Protein AF-A0A6A7LRH1-F1 (afdb_monomer_lite)

pLDDT: mean 94.78, std 6.77, range [51.91, 98.62]

Foldseek 3Di:
DFLLVLLVQLCVQPVDVQQEDADDAFAANVRHGDQLCDPRGRHYQSVSSSVNSVPDVVSLVLLQVLLCVVPVGGLNCCCHPVHDVSNSVSSVVSSVVSVVVPGD

Secondary structure (DSSP, 8-state):
--HHHHHHHHHHHHSSGGGB-SSS-EE-TT--EE-TT-TT--BB-HHHHHHHHT--HHHHHHHHHHHHHHHSS-HHHIIIII-HHHHHHHHHHHHHHHHHHT--

Radius of gyration: 12.84 Å; chains: 1; bounding box: 30×28×34 Å

Sequence (104 aa):
MSTAEEIARVRRRITKLSRWTQGASARTAGGAPVEPDAFVAVRWCVEGARRRERMTDDVYWHIERVSAELFGCSPLGVNDELGHAAVLRVLDEAERRAKEEGDV

Structure (mmCIF, N/CA/C/O backbone):
data_AF-A0A6A7LRH1-F1
#
_entry.id   AF-A0A6A7LRH1-F1
#
loop_
_atom_site.group_PDB
_atom_site.id
_atom_site.type_symbol
_atom_site.label_atom_id
_atom_site.label_alt_id
_atom_site.label_comp_id
_atom_site.label_asym_id
_atom_site.label_entity_id
_atom_site.label_seq_id
_atom_site.pdbx_PDB_ins_code
_atom_site.Cartn_x
_atom_site.Cartn_y
_atom_site.Cartn_z
_atom_site.occupancy
_atom_site.B_iso_or_equiv
_atom_site.auth_seq_id
_atom_site.auth_comp_id
_atom_site.auth_asym_id
_atom_site.auth_atom_id
_atom_site.pdbx_PDB_model_num
ATOM 1 N N . MET A 1 1 ? -6.096 15.599 7.501 1.00 80.81 1 MET A N 1
ATOM 2 C CA . MET A 1 1 ? -6.265 14.484 6.553 1.00 80.81 1 MET A CA 1
ATOM 3 C C . MET A 1 1 ? -6.573 13.291 7.409 1.00 80.81 1 MET A C 1
ATOM 5 O O . MET A 1 1 ? -5.897 13.137 8.417 1.00 80.81 1 MET A O 1
ATOM 9 N N . SER A 1 2 ? -7.616 12.548 7.081 1.00 94.12 2 SER A N 1
ATOM 10 C CA . SER A 1 2 ? -7.990 11.373 7.859 1.00 94.12 2 SER A CA 1
ATOM 11 C C . SER A 1 2 ? -7.081 10.181 7.572 1.00 94.12 2 SER A C 1
ATOM 13 O O . SER A 1 2 ? -6.485 10.087 6.492 1.00 94.12 2 SER A O 1
ATOM 15 N N . THR A 1 3 ? -7.055 9.217 8.494 1.00 96.00 3 THR A N 1
ATOM 16 C CA . THR A 1 3 ? -6.435 7.900 8.275 1.00 96.00 3 THR A CA 1
ATOM 17 C C . THR A 1 3 ? -6.970 7.264 6.991 1.00 96.00 3 THR A C 1
ATOM 19 O O . THR A 1 3 ? -6.205 6.807 6.139 1.00 96.00 3 THR A O 1
ATOM 22 N N . ALA A 1 4 ? -8.290 7.320 6.785 1.00 96.75 4 ALA A N 1
ATOM 23 C CA . ALA A 1 4 ? -8.928 6.798 5.581 1.00 96.75 4 ALA A CA 1
ATOM 24 C C . ALA A 1 4 ? -8.477 7.529 4.299 1.00 96.75 4 ALA A C 1
ATOM 26 O O . ALA A 1 4 ? -8.243 6.892 3.270 1.00 96.75 4 ALA A O 1
ATOM 27 N N . GLU A 1 5 ? -8.323 8.857 4.334 1.00 97.12 5 GLU A N 1
ATOM 28 C CA . GLU A 1 5 ? -7.852 9.641 3.187 1.00 97.12 5 GLU A CA 1
ATOM 29 C C . GLU A 1 5 ? -6.408 9.305 2.797 1.00 97.12 5 GLU A C 1
ATOM 31 O O . GLU A 1 5 ? -6.110 9.193 1.600 1.00 97.12 5 GLU A O 1
ATOM 36 N N . GLU A 1 6 ? -5.517 9.123 3.776 1.00 97.81 6 GLU A N 1
ATOM 37 C CA . GLU A 1 6 ? -4.124 8.731 3.538 1.00 97.81 6 GLU A CA 1
ATOM 38 C C . GLU A 1 6 ? -4.031 7.344 2.889 1.00 97.81 6 GLU A C 1
ATOM 40 O O . GLU A 1 6 ? -3.362 7.183 1.858 1.00 97.81 6 GLU A O 1
ATOM 45 N N . ILE A 1 7 ? -4.768 6.363 3.420 1.00 98.00 7 ILE A N 1
ATOM 46 C CA . ILE A 1 7 ? -4.847 5.009 2.849 1.00 98.00 7 ILE A CA 1
ATOM 47 C C . ILE A 1 7 ? -5.373 5.075 1.413 1.00 98.00 7 ILE A C 1
ATOM 49 O O . ILE A 1 7 ? -4.764 4.518 0.492 1.00 98.00 7 ILE A O 1
ATOM 53 N N . ALA A 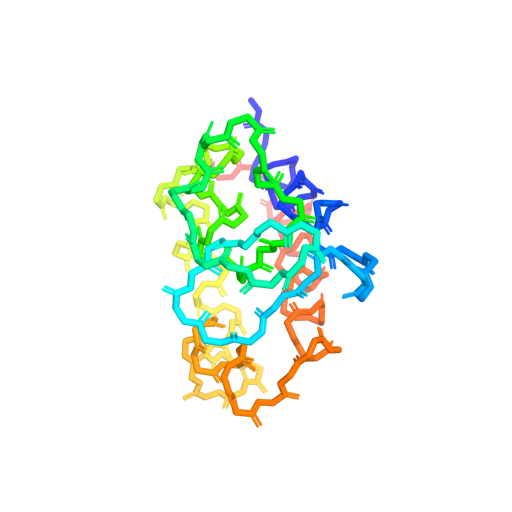1 8 ? -6.444 5.837 1.180 1.00 97.75 8 ALA A N 1
ATOM 54 C CA . ALA A 1 8 ? -7.040 5.974 -0.142 1.00 97.75 8 ALA A CA 1
ATOM 55 C C . ALA A 1 8 ? -6.066 6.593 -1.165 1.00 97.75 8 ALA A C 1
ATOM 57 O O . ALA A 1 8 ? -6.088 6.227 -2.346 1.00 97.75 8 ALA A O 1
ATOM 58 N N . ARG A 1 9 ? -5.180 7.515 -0.757 1.00 97.50 9 ARG A N 1
ATOM 59 C CA . ARG A 1 9 ? -4.132 8.075 -1.636 1.00 97.50 9 ARG A CA 1
ATOM 60 C C . ARG A 1 9 ? -3.112 7.017 -2.049 1.00 97.50 9 ARG A C 1
ATOM 62 O O . ARG A 1 9 ? -2.838 6.884 -3.246 1.00 97.50 9 ARG A O 1
ATOM 69 N N . VAL A 1 10 ? -2.608 6.234 -1.095 1.00 97.44 10 VAL A N 1
ATOM 70 C CA . VAL A 1 10 ? -1.668 5.133 -1.368 1.00 97.44 10 VAL A CA 1
ATOM 71 C C . VAL A 1 10 ? -2.309 4.102 -2.287 1.00 97.44 10 VAL A C 1
ATOM 73 O O . VAL A 1 10 ? -1.757 3.766 -3.339 1.00 97.44 10 VAL A O 1
ATOM 76 N N . ARG A 1 11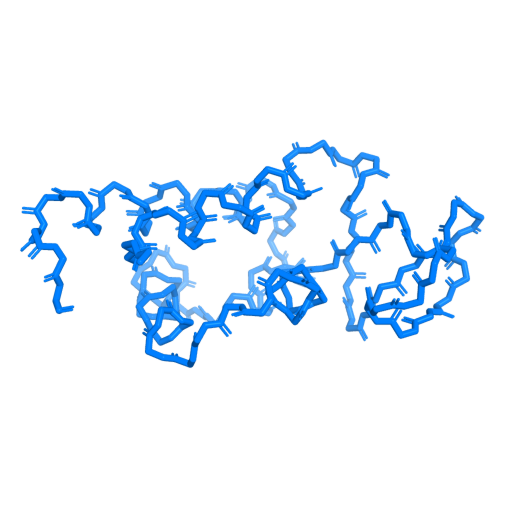 ? -3.535 3.687 -1.967 1.00 97.75 11 ARG A N 1
ATOM 77 C CA . ARG A 1 11 ? -4.326 2.762 -2.774 1.00 97.75 11 ARG A CA 1
ATOM 78 C C . ARG A 1 11 ? -4.515 3.266 -4.206 1.00 97.75 11 ARG A C 1
ATOM 80 O O . ARG A 1 11 ? -4.256 2.529 -5.156 1.00 97.75 11 ARG A O 1
ATOM 87 N N . ARG A 1 12 ? -4.923 4.526 -4.410 1.00 97.19 12 ARG A N 1
ATOM 88 C CA . ARG A 1 12 ? -5.101 5.119 -5.755 1.00 97.19 12 ARG A CA 1
ATOM 89 C C . ARG A 1 12 ? -3.822 5.098 -6.592 1.00 97.19 12 ARG A C 1
ATOM 91 O O . ARG A 1 12 ? -3.903 4.962 -7.817 1.00 97.19 12 ARG A O 1
ATOM 98 N N . ARG A 1 13 ? -2.651 5.217 -5.963 1.00 95.38 13 ARG A N 1
ATOM 99 C CA . ARG A 1 13 ? -1.361 5.169 -6.661 1.00 95.38 13 ARG A CA 1
ATOM 100 C C . ARG A 1 13 ? -1.090 3.793 -7.258 1.00 95.38 13 ARG A C 1
ATOM 102 O O . ARG A 1 13 ? -0.697 3.721 -8.422 1.00 95.38 13 ARG A O 1
ATOM 109 N N . ILE A 1 14 ? -1.367 2.730 -6.504 1.00 95.31 14 ILE A N 1
ATOM 110 C CA . ILE A 1 14 ? -1.043 1.353 -6.902 1.00 95.31 14 ILE A CA 1
ATOM 111 C C . ILE A 1 14 ? -2.243 0.539 -7.384 1.00 95.31 14 ILE A C 1
ATOM 113 O O . ILE A 1 14 ? -2.057 -0.590 -7.800 1.00 95.31 14 ILE A O 1
ATOM 117 N N . THR A 1 15 ? -3.468 1.074 -7.406 1.00 96.75 15 THR A N 1
ATOM 118 C CA . THR A 1 15 ? -4.668 0.310 -7.814 1.00 96.75 15 THR A CA 1
ATOM 119 C C . THR A 1 15 ? -4.602 -0.244 -9.235 1.00 96.75 15 THR A C 1
ATOM 121 O O . THR A 1 15 ? -5.229 -1.258 -9.521 1.00 96.75 15 THR A O 1
ATOM 124 N N . LYS A 1 16 ? -3.871 0.419 -10.139 1.00 94.69 16 LYS A N 1
ATOM 125 C CA . LYS A 1 16 ? -3.629 -0.090 -11.491 1.00 94.69 16 LYS A CA 1
ATOM 126 C C . LYS A 1 16 ? -2.412 -0.998 -11.442 1.00 94.69 16 LYS A C 1
ATOM 128 O O . LYS A 1 16 ? -1.346 -0.537 -11.044 1.00 94.69 16 LYS A O 1
ATOM 133 N N . LEU A 1 17 ? -2.538 -2.228 -11.938 1.00 93.12 17 LEU A N 1
ATOM 134 C CA . LEU A 1 17 ? -1.430 -3.189 -11.960 1.00 93.12 17 LEU A CA 1
ATOM 135 C C . LEU A 1 17 ? -0.179 -2.626 -12.663 1.00 93.12 17 LEU A C 1
ATOM 137 O O . LEU A 1 17 ? 0.941 -2.827 -12.206 1.00 93.12 17 LEU A O 1
ATOM 141 N N . SER A 1 18 ? -0.359 -1.822 -13.716 1.00 94.31 18 SER A N 1
ATOM 142 C CA . SER A 1 18 ? 0.736 -1.146 -14.430 1.00 94.31 18 SER A CA 1
ATOM 143 C C . SER A 1 18 ? 1.465 -0.062 -13.628 1.00 94.31 18 SER A C 1
ATOM 145 O O . SER A 1 18 ? 2.500 0.419 -14.079 1.00 94.31 18 SER A O 1
ATOM 147 N N . ARG A 1 19 ? 0.945 0.327 -12.458 1.00 95.00 19 ARG A N 1
ATOM 148 C CA . ARG A 1 19 ? 1.563 1.248 -11.489 1.00 95.00 19 ARG A CA 1
ATOM 149 C C . ARG A 1 19 ? 2.045 0.530 -10.230 1.00 95.00 19 ARG A C 1
ATOM 151 O O . ARG A 1 19 ? 2.518 1.179 -9.302 1.00 95.00 19 ARG A O 1
ATOM 158 N N . TRP A 1 20 ? 1.940 -0.792 -10.192 1.00 97.00 20 TRP A N 1
ATOM 159 C CA . TRP A 1 20 ? 2.408 -1.610 -9.087 1.00 97.00 20 TRP A CA 1
ATOM 160 C C . TRP A 1 20 ? 3.705 -2.344 -9.454 1.00 97.00 20 TRP A C 1
ATOM 162 O O . TRP A 1 20 ? 3.997 -2.626 -10.628 1.00 97.00 20 TRP A O 1
ATOM 172 N N . THR A 1 21 ? 4.517 -2.630 -8.441 1.00 96.31 21 THR A N 1
ATOM 173 C CA . THR A 1 21 ? 5.650 -3.548 -8.549 1.00 96.31 21 THR A CA 1
ATOM 174 C C . THR A 1 21 ? 5.816 -4.356 -7.272 1.00 96.31 21 THR A C 1
ATOM 176 O O . THR A 1 21 ? 5.657 -3.842 -6.169 1.00 96.31 21 THR A O 1
ATOM 179 N N . GLN A 1 22 ? 6.210 -5.609 -7.457 1.00 93.62 22 GLN A N 1
ATOM 180 C CA . GLN A 1 22 ? 6.730 -6.473 -6.407 1.00 93.62 22 GLN A CA 1
ATOM 181 C C . GLN A 1 22 ? 8.181 -6.092 -6.065 1.00 93.62 22 GLN A C 1
ATOM 183 O O . GLN A 1 22 ? 8.890 -5.516 -6.909 1.00 93.62 22 GLN A O 1
ATOM 188 N N . GLY A 1 23 ? 8.614 -6.424 -4.850 1.00 89.50 23 GLY A N 1
ATOM 189 C CA . GLY A 1 23 ? 9.934 -6.126 -4.313 1.00 89.50 23 GLY A CA 1
ATOM 190 C C . GLY A 1 23 ? 10.068 -4.712 -3.742 1.00 89.50 23 GLY A C 1
ATOM 191 O O . GLY A 1 23 ? 9.168 -3.872 -3.814 1.00 89.50 23 GLY A O 1
ATOM 192 N N . ALA A 1 24 ? 11.249 -4.428 -3.199 1.00 78.75 24 ALA A N 1
ATOM 193 C CA . ALA A 1 24 ? 11.518 -3.239 -2.396 1.00 78.75 24 ALA A CA 1
ATOM 194 C C . ALA A 1 24 ? 11.973 -2.005 -3.207 1.00 78.75 24 ALA A C 1
ATOM 196 O O . ALA A 1 24 ? 13.055 -1.471 -2.963 1.00 78.75 24 ALA A O 1
ATOM 197 N N . SER A 1 25 ? 11.209 -1.533 -4.204 1.00 85.31 25 SER A N 1
ATOM 198 C CA . SER A 1 25 ? 11.567 -0.286 -4.923 1.00 85.31 25 SER A CA 1
ATOM 199 C C . SER A 1 25 ? 10.405 0.360 -5.680 1.00 85.31 25 SER A C 1
ATOM 201 O O . SER A 1 25 ? 9.523 -0.331 -6.187 1.00 85.31 25 SER A O 1
ATOM 203 N N . ALA A 1 26 ? 10.455 1.685 -5.862 1.00 94.19 26 ALA A N 1
ATOM 204 C CA . ALA A 1 26 ? 9.743 2.328 -6.965 1.00 94.19 26 ALA A CA 1
ATOM 205 C C . ALA A 1 26 ? 10.501 2.095 -8.282 1.00 94.19 26 ALA A C 1
ATOM 207 O O . ALA A 1 26 ? 11.703 1.826 -8.281 1.00 94.19 26 ALA A O 1
ATOM 208 N N . ARG A 1 27 ? 9.802 2.157 -9.419 1.00 96.94 27 ARG A N 1
ATOM 209 C CA . ARG A 1 27 ? 10.386 1.907 -10.742 1.00 96.94 27 ARG A CA 1
ATOM 210 C C . ARG A 1 27 ? 9.906 2.901 -11.792 1.00 96.94 27 ARG A C 1
ATOM 212 O O . ARG A 1 27 ? 8.788 3.421 -11.721 1.00 96.94 27 ARG A O 1
ATOM 219 N N . THR A 1 28 ? 10.742 3.118 -12.802 1.00 95.88 28 THR A N 1
ATOM 220 C CA . THR A 1 28 ? 10.373 3.816 -14.040 1.00 95.88 28 THR A CA 1
ATOM 221 C C . THR A 1 28 ? 9.415 2.980 -14.895 1.00 95.88 28 THR A C 1
ATOM 223 O O . THR A 1 28 ? 9.148 1.810 -14.601 1.00 95.88 28 THR A O 1
ATOM 226 N N . ALA A 1 29 ? 8.919 3.557 -15.997 1.00 92.44 29 ALA A N 1
ATOM 227 C CA . ALA A 1 29 ? 8.070 2.842 -16.956 1.00 92.44 29 ALA A CA 1
ATOM 228 C C . ALA A 1 29 ? 8.787 1.622 -17.558 1.00 92.44 29 ALA A C 1
ATOM 230 O O . ALA A 1 29 ? 8.166 0.584 -17.766 1.00 92.44 29 ALA A O 1
ATOM 231 N N . GLY A 1 30 ? 10.104 1.736 -17.770 1.00 91.62 30 GLY A N 1
ATOM 232 C CA . GLY A 1 30 ? 10.965 0.657 -18.257 1.00 91.62 30 GLY A CA 1
ATOM 233 C C . GLY A 1 30 ? 11.375 -0.362 -17.189 1.00 91.62 30 GLY A C 1
ATOM 234 O O . GLY A 1 30 ? 12.094 -1.301 -17.500 1.00 91.62 30 GLY A O 1
ATOM 235 N N . GLY A 1 31 ? 10.946 -0.194 -15.932 1.00 92.69 31 GLY A N 1
ATOM 236 C CA . GLY A 1 31 ? 11.219 -1.140 -14.844 1.00 92.69 31 GLY A CA 1
ATOM 237 C C . GLY A 1 31 ? 12.516 -0.897 -14.064 1.00 92.69 31 GLY A C 1
ATOM 238 O O . GLY A 1 31 ? 12.780 -1.631 -13.106 1.00 92.69 31 GLY A O 1
ATOM 239 N N . ALA A 1 32 ? 13.291 0.137 -14.408 1.00 95.12 32 ALA A N 1
ATOM 240 C CA . ALA A 1 32 ? 14.501 0.499 -13.669 1.00 95.12 32 ALA A CA 1
ATOM 241 C C . ALA A 1 32 ? 14.146 1.015 -12.260 1.00 95.12 32 ALA A C 1
ATOM 243 O O . ALA A 1 32 ? 13.211 1.813 -12.149 1.00 95.12 32 ALA A O 1
ATOM 244 N N . PRO A 1 33 ? 14.847 0.576 -11.199 1.00 94.50 33 PRO A N 1
ATOM 245 C CA . PRO A 1 33 ? 14.596 1.034 -9.835 1.00 94.50 33 PRO A CA 1
ATOM 246 C C . PRO A 1 33 ? 14.973 2.511 -9.665 1.00 94.50 33 PRO A C 1
ATOM 248 O O . PRO A 1 33 ? 15.962 2.970 -10.233 1.00 94.50 33 PRO A O 1
ATOM 251 N N . VAL A 1 34 ? 14.179 3.248 -8.889 1.00 95.88 34 VAL A N 1
ATOM 252 C CA . VAL A 1 34 ? 14.373 4.672 -8.573 1.00 95.88 34 VAL A CA 1
ATOM 253 C C . VAL A 1 34 ? 13.849 4.984 -7.173 1.00 95.88 34 VAL A C 1
ATOM 255 O O . VAL A 1 34 ? 13.053 4.219 -6.620 1.00 95.88 34 VAL A O 1
ATOM 258 N N . GLU A 1 35 ? 14.249 6.129 -6.618 1.00 94.19 35 GLU A N 1
ATOM 259 C CA . GLU A 1 35 ? 13.646 6.632 -5.383 1.00 94.19 35 GLU A CA 1
ATOM 260 C C . GLU A 1 35 ? 12.141 6.905 -5.568 1.00 94.19 35 GLU A C 1
ATOM 262 O O . GLU A 1 35 ? 11.712 7.330 -6.649 1.00 94.19 35 GLU A O 1
ATOM 267 N N . PRO A 1 36 ? 11.309 6.685 -4.533 1.00 93.38 36 PRO A N 1
ATOM 268 C CA . PRO A 1 36 ? 9.863 6.868 -4.642 1.00 93.38 36 PRO A CA 1
ATOM 269 C C . PRO A 1 36 ? 9.403 8.272 -5.043 1.00 93.38 36 PRO A C 1
ATOM 271 O O . PRO A 1 36 ? 8.328 8.404 -5.635 1.00 93.38 36 PRO A O 1
ATOM 274 N N . ASP A 1 37 ? 10.181 9.303 -4.712 1.00 92.31 37 ASP A N 1
ATOM 275 C CA . ASP A 1 37 ? 9.912 10.712 -5.003 1.00 92.31 37 ASP A CA 1
ATOM 276 C C . ASP A 1 37 ? 10.503 11.198 -6.335 1.00 92.31 37 ASP A C 1
ATOM 278 O O . ASP A 1 37 ? 10.169 12.303 -6.776 1.00 92.31 37 ASP A O 1
ATOM 282 N N . ALA A 1 38 ? 11.294 10.365 -7.019 1.00 93.31 38 ALA A N 1
ATOM 283 C CA . ALA A 1 38 ? 11.847 10.682 -8.325 1.00 93.31 38 ALA A CA 1
ATOM 284 C C . ALA A 1 38 ? 10.726 10.968 -9.338 1.00 93.31 38 ALA A C 1
ATOM 286 O O . ALA A 1 38 ? 9.758 10.215 -9.459 1.00 93.31 38 ALA A O 1
ATOM 287 N N . PHE A 1 39 ? 10.881 12.032 -10.133 1.00 94.00 39 PHE A N 1
ATOM 288 C CA . PHE A 1 39 ? 9.890 12.439 -11.141 1.00 94.00 39 PHE A CA 1
ATOM 289 C C . PHE A 1 39 ? 9.570 11.328 -12.158 1.00 94.00 39 PHE A C 1
ATOM 291 O O . PHE A 1 39 ? 8.448 11.229 -12.648 1.00 94.00 39 PHE A O 1
ATOM 298 N N . VAL A 1 40 ? 10.549 10.469 -12.444 1.00 95.50 40 VAL A N 1
ATOM 299 C CA . VAL A 1 40 ? 10.436 9.351 -13.392 1.00 95.50 40 VAL A CA 1
ATOM 300 C C . VAL A 1 40 ? 9.779 8.095 -12.802 1.00 95.50 40 VAL A C 1
ATOM 302 O O . VAL A 1 40 ? 9.543 7.135 -13.539 1.00 95.50 40 VAL A O 1
ATOM 305 N N . ALA A 1 41 ? 9.499 8.060 -11.494 1.00 95.44 41 ALA A N 1
ATOM 306 C CA . ALA A 1 41 ? 8.841 6.930 -10.848 1.00 95.44 41 ALA A CA 1
ATOM 307 C C . ALA A 1 41 ? 7.374 6.834 -11.295 1.00 95.44 41 ALA A C 1
ATOM 309 O O . ALA A 1 41 ? 6.607 7.793 -11.184 1.00 95.44 41 ALA A O 1
ATOM 310 N N . VAL A 1 42 ? 6.971 5.662 -11.787 1.00 96.19 42 VAL A N 1
ATOM 311 C CA . VAL A 1 42 ? 5.598 5.400 -12.265 1.00 96.19 42 VAL A CA 1
ATOM 312 C C . VAL A 1 42 ? 5.024 4.062 -11.789 1.00 96.19 42 VAL A C 1
ATOM 314 O O . VAL A 1 42 ? 3.840 3.798 -12.007 1.00 96.19 42 VAL A O 1
ATOM 317 N N . ARG A 1 43 ? 5.841 3.224 -11.140 1.00 97.31 43 ARG A N 1
ATOM 318 C CA . ARG A 1 43 ? 5.443 1.961 -10.506 1.00 97.31 43 ARG A CA 1
ATOM 319 C C . ARG A 1 43 ? 5.936 1.925 -9.066 1.00 97.31 43 ARG A C 1
ATOM 321 O O . ARG A 1 43 ? 7.076 2.306 -8.821 1.00 97.31 43 ARG A O 1
ATOM 328 N N . TRP A 1 44 ? 5.120 1.441 -8.136 1.00 97.19 44 TRP A N 1
ATOM 329 C CA . TRP A 1 44 ? 5.453 1.418 -6.710 1.00 97.19 44 TRP A CA 1
ATOM 330 C C . TRP A 1 44 ? 5.017 0.109 -6.047 1.00 97.19 44 TRP A C 1
ATOM 332 O O . TRP A 1 44 ? 3.942 -0.412 -6.343 1.00 97.19 44 TRP A O 1
ATOM 342 N N . CYS A 1 45 ? 5.838 -0.399 -5.131 1.00 95.94 45 CYS A N 1
ATOM 343 C CA . CYS A 1 45 ? 5.370 -1.297 -4.078 1.00 95.94 45 CYS A CA 1
ATOM 344 C C . CYS A 1 45 ? 4.576 -0.502 -3.026 1.00 95.94 45 CYS A C 1
ATOM 346 O O . CYS A 1 45 ? 4.516 0.732 -3.087 1.00 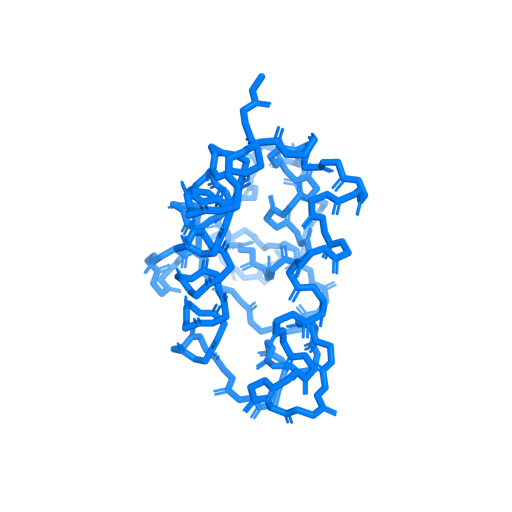95.94 45 CYS A O 1
ATOM 348 N N . VAL A 1 46 ? 3.983 -1.188 -2.046 1.00 94.69 46 VAL A N 1
ATOM 349 C CA . VAL A 1 46 ? 3.212 -0.531 -0.974 1.00 94.69 46 VAL A CA 1
ATOM 350 C C . VAL A 1 46 ? 4.046 0.504 -0.196 1.00 94.69 46 VAL A C 1
ATOM 352 O O . VAL A 1 46 ? 3.591 1.628 0.009 1.00 94.69 46 VAL A O 1
ATOM 355 N N . GLU A 1 47 ? 5.310 0.193 0.107 1.00 95.00 47 GLU A N 1
ATOM 356 C CA . GLU A 1 47 ? 6.243 1.095 0.801 1.00 95.00 47 GLU A CA 1
ATOM 357 C C . GLU A 1 47 ? 6.619 2.317 -0.046 1.00 95.00 47 GLU A C 1
ATOM 359 O O . GLU A 1 47 ? 6.566 3.463 0.400 1.00 95.00 47 GLU A O 1
ATOM 364 N N . GLY A 1 48 ? 6.949 2.101 -1.321 1.00 96.25 48 GLY A N 1
ATOM 365 C CA . GLY A 1 48 ? 7.229 3.204 -2.237 1.00 96.25 48 GLY A CA 1
ATOM 366 C C . GLY A 1 48 ? 6.016 4.125 -2.395 1.00 96.25 48 GLY A C 1
ATOM 367 O O . GLY A 1 48 ? 6.158 5.346 -2.450 1.00 96.25 48 GLY A O 1
ATOM 368 N N . ALA A 1 49 ? 4.811 3.556 -2.429 1.00 96.88 49 ALA A N 1
ATOM 369 C CA . ALA A 1 49 ? 3.583 4.324 -2.545 1.00 96.88 49 ALA A CA 1
ATOM 370 C C . ALA A 1 49 ? 3.310 5.160 -1.288 1.00 96.88 49 ALA A C 1
ATOM 372 O O . ALA A 1 49 ? 3.006 6.347 -1.427 1.00 96.88 49 ALA A O 1
ATOM 373 N N . ARG A 1 50 ? 3.487 4.598 -0.082 1.00 95.69 50 ARG A N 1
ATOM 374 C CA . ARG A 1 50 ? 3.313 5.344 1.176 1.00 95.69 50 ARG A CA 1
ATOM 375 C C . ARG A 1 50 ? 4.309 6.496 1.299 1.00 95.69 50 ARG A C 1
ATOM 377 O O . ARG A 1 50 ? 3.901 7.623 1.576 1.00 95.69 50 ARG A O 1
ATOM 384 N N . ARG A 1 51 ? 5.591 6.252 0.989 1.00 95.50 51 ARG A N 1
ATOM 385 C CA . ARG A 1 51 ? 6.639 7.288 1.015 1.00 95.50 51 ARG A CA 1
ATOM 386 C C . ARG A 1 51 ? 6.320 8.407 0.029 1.00 95.50 51 ARG A C 1
ATOM 388 O O . ARG A 1 51 ? 6.437 9.584 0.362 1.00 95.50 51 ARG A O 1
ATOM 395 N N . ARG A 1 52 ? 5.851 8.054 -1.173 1.00 95.69 52 ARG A N 1
ATOM 396 C CA . ARG A 1 52 ? 5.458 9.032 -2.196 1.00 95.69 52 ARG A CA 1
ATOM 397 C C . ARG A 1 52 ? 4.253 9.876 -1.775 1.00 95.69 52 ARG A C 1
ATOM 399 O O . ARG A 1 52 ? 4.220 11.067 -2.078 1.00 95.69 52 ARG A O 1
ATOM 406 N N . GLU A 1 53 ? 3.273 9.281 -1.104 1.00 96.19 53 GLU A N 1
ATOM 407 C CA . GLU A 1 53 ? 2.093 10.002 -0.609 1.00 96.19 53 GLU A CA 1
ATOM 408 C C . GLU A 1 53 ? 2.332 10.747 0.709 1.00 96.19 53 GLU A C 1
ATOM 410 O O . GLU A 1 53 ? 1.489 11.564 1.081 1.00 96.19 53 GLU A O 1
ATOM 415 N N . ARG A 1 54 ? 3.499 10.541 1.342 1.00 96.25 54 ARG A N 1
ATOM 416 C CA . ARG A 1 54 ? 3.857 11.067 2.668 1.00 96.25 54 ARG A CA 1
ATOM 417 C C . ARG A 1 54 ? 2.884 10.595 3.752 1.00 96.25 54 ARG A C 1
ATOM 419 O O . ARG A 1 54 ? 2.457 11.392 4.578 1.00 96.25 54 ARG A O 1
ATOM 426 N N . MET A 1 55 ? 2.522 9.314 3.691 1.00 97.06 55 MET A N 1
ATOM 427 C CA . MET A 1 55 ? 1.715 8.663 4.722 1.00 97.06 55 MET A CA 1
ATOM 428 C C . MET A 1 55 ? 2.453 8.695 6.061 1.00 97.06 55 MET A C 1
ATOM 430 O O . MET A 1 55 ? 3.659 8.437 6.101 1.00 97.06 55 MET A O 1
ATOM 434 N N . THR A 1 56 ? 1.727 9.001 7.128 1.00 97.06 56 THR A N 1
ATOM 435 C CA . THR A 1 56 ? 2.253 8.996 8.495 1.00 97.06 56 THR A CA 1
ATOM 436 C C . THR A 1 56 ? 2.518 7.575 8.991 1.00 97.06 56 THR A C 1
ATOM 438 O O . THR A 1 56 ? 1.937 6.603 8.499 1.00 97.06 56 THR A O 1
ATOM 441 N N . ASP A 1 57 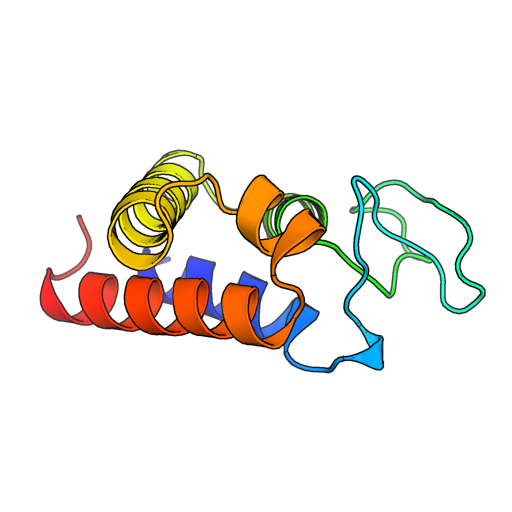? 3.406 7.435 9.976 1.00 96.00 57 ASP A N 1
ATOM 442 C CA . ASP A 1 57 ? 3.711 6.116 10.531 1.00 96.00 57 ASP A CA 1
ATOM 443 C C . ASP A 1 57 ? 2.512 5.530 11.294 1.00 96.00 57 ASP A C 1
ATOM 445 O O . ASP A 1 57 ? 2.276 4.336 11.181 1.00 96.00 57 ASP A O 1
ATOM 449 N N . ASP A 1 58 ? 1.684 6.344 11.960 1.00 95.88 58 ASP A N 1
ATOM 450 C CA . ASP A 1 58 ? 0.463 5.876 12.645 1.00 95.88 58 ASP A CA 1
ATOM 451 C C . ASP A 1 58 ? -0.536 5.223 11.681 1.00 95.88 58 ASP A C 1
ATOM 453 O O . ASP A 1 58 ? -1.051 4.129 11.936 1.00 95.88 58 ASP A O 1
ATOM 457 N N . VAL A 1 59 ? -0.755 5.843 10.518 1.00 97.12 59 VAL A N 1
ATOM 458 C CA . VAL A 1 59 ? -1.585 5.255 9.460 1.00 97.12 59 VAL A CA 1
ATOM 459 C C . VAL A 1 59 ? -0.944 3.979 8.917 1.00 97.12 59 VAL A C 1
ATOM 461 O O . VAL A 1 59 ? -1.642 3.002 8.640 1.00 97.12 59 VAL A O 1
ATOM 464 N N . TYR A 1 60 ? 0.384 3.947 8.788 1.00 97.06 60 TYR A N 1
ATOM 465 C CA . TYR A 1 60 ? 1.079 2.741 8.358 1.00 97.06 60 TYR A CA 1
ATOM 466 C C . TYR A 1 60 ? 0.940 1.601 9.380 1.00 97.06 60 TYR A C 1
ATOM 468 O O . TYR A 1 60 ? 0.605 0.488 8.980 1.00 97.06 60 TYR A O 1
ATOM 476 N N . TRP A 1 61 ? 1.064 1.870 10.683 1.00 96.88 61 TRP A N 1
ATOM 477 C CA . TRP A 1 61 ? 0.831 0.887 11.749 1.00 96.88 61 TRP A CA 1
ATOM 478 C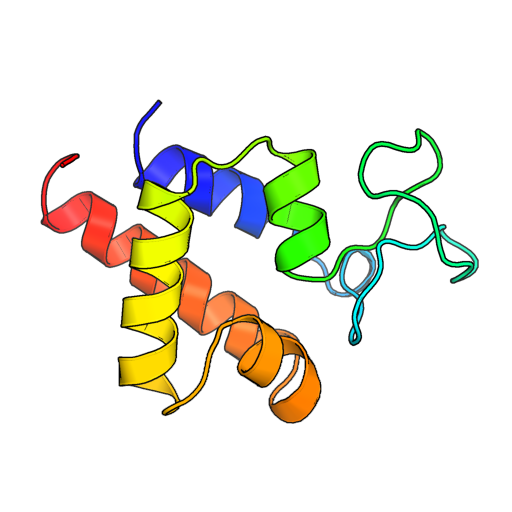 C . TRP A 1 61 ? -0.591 0.324 11.717 1.00 96.88 61 TRP A C 1
ATOM 480 O O . TRP A 1 61 ? -0.789 -0.875 11.928 1.00 96.88 61 TRP A O 1
ATOM 490 N N . HIS A 1 62 ? -1.588 1.153 11.394 1.00 96.50 62 HIS A N 1
ATOM 491 C CA . HIS A 1 62 ? -2.953 0.679 11.181 1.00 96.50 62 HIS A CA 1
ATOM 492 C C . HIS A 1 62 ? -3.031 -0.334 10.021 1.00 96.50 62 HIS A C 1
ATOM 494 O O . HIS A 1 62 ? -3.633 -1.400 10.175 1.00 96.50 62 HIS A O 1
ATOM 500 N N . ILE A 1 63 ? -2.380 -0.053 8.884 1.00 98.06 63 ILE A N 1
ATOM 501 C CA . ILE A 1 63 ? -2.291 -0.989 7.748 1.00 98.06 63 ILE A CA 1
ATOM 502 C C . ILE A 1 63 ? -1.536 -2.264 8.152 1.00 98.06 63 ILE A C 1
ATOM 504 O O . ILE A 1 63 ? -1.954 -3.360 7.779 1.00 98.06 63 ILE A O 1
ATOM 508 N N . GLU A 1 64 ? -0.449 -2.151 8.919 1.00 98.06 64 GLU A N 1
ATOM 509 C CA . GLU A 1 64 ? 0.321 -3.309 9.381 1.00 98.06 64 GLU A CA 1
ATOM 510 C C . GLU A 1 64 ? -0.507 -4.239 10.264 1.00 98.06 64 GLU A C 1
ATOM 512 O O . GLU A 1 64 ? -0.500 -5.451 10.042 1.00 98.06 64 GLU A O 1
ATOM 517 N N . ARG A 1 65 ? -1.282 -3.686 11.203 1.00 98.19 65 ARG A N 1
ATOM 518 C CA . ARG A 1 65 ? -2.208 -4.456 12.042 1.00 98.19 65 ARG A CA 1
ATOM 519 C C . ARG A 1 65 ? -3.221 -5.223 11.190 1.00 98.19 65 ARG A C 1
ATOM 521 O O . ARG A 1 65 ? -3.385 -6.427 11.365 1.00 98.19 65 ARG A O 1
ATOM 528 N N . VAL A 1 66 ? -3.850 -4.553 10.223 1.00 98.25 66 VAL A N 1
ATOM 529 C CA . VAL A 1 66 ? -4.821 -5.189 9.314 1.00 98.25 66 VAL A CA 1
ATOM 530 C C . VAL A 1 66 ? -4.165 -6.274 8.455 1.00 98.25 66 VAL A C 1
ATOM 532 O O . VAL A 1 66 ? -4.737 -7.347 8.270 1.00 98.25 66 VAL A O 1
ATOM 535 N N . SER A 1 67 ? -2.955 -6.028 7.955 1.00 98.56 67 SER A N 1
ATOM 536 C CA . SER A 1 67 ? -2.183 -7.011 7.190 1.00 98.56 67 SER A CA 1
ATOM 537 C C . SER A 1 67 ? -1.894 -8.267 8.013 1.00 98.56 67 SER A C 1
ATOM 539 O O . SER A 1 67 ? -2.123 -9.384 7.541 1.00 98.56 67 SER A O 1
ATOM 541 N N . ALA A 1 68 ? -1.456 -8.085 9.261 1.00 98.44 68 ALA A N 1
ATOM 542 C CA . ALA A 1 68 ? -1.169 -9.180 10.177 1.00 98.44 68 ALA A CA 1
ATOM 543 C C . ALA A 1 68 ? -2.426 -10.002 10.499 1.00 98.44 68 ALA A C 1
ATOM 545 O O . ALA A 1 68 ? -2.365 -11.227 10.512 1.00 98.44 68 ALA A O 1
ATOM 546 N N . GLU A 1 69 ? -3.578 -9.362 10.690 1.00 98.50 69 GLU A N 1
ATOM 547 C CA . GLU A 1 69 ? -4.839 -10.068 10.938 1.00 98.50 69 GLU A CA 1
ATOM 548 C C . GLU A 1 69 ? -5.357 -10.842 9.718 1.00 98.50 69 GLU A C 1
ATOM 550 O O . GLU A 1 69 ? -5.881 -11.945 9.865 1.00 98.50 69 GLU A O 1
ATOM 555 N N . LEU A 1 70 ? -5.232 -10.281 8.510 1.00 98.38 70 LEU A N 1
ATOM 556 C CA . LEU A 1 70 ? -5.742 -10.916 7.291 1.00 98.38 70 LEU A CA 1
ATOM 557 C C . LEU A 1 70 ? -4.845 -12.047 6.780 1.00 98.38 70 LEU A C 1
ATOM 559 O O . LEU A 1 70 ? -5.355 -13.018 6.219 1.00 98.38 70 LEU A O 1
ATOM 563 N N . PHE A 1 71 ? -3.526 -11.895 6.913 1.00 98.19 71 PHE A N 1
ATOM 564 C CA . PHE A 1 71 ? -2.549 -12.743 6.225 1.00 98.19 71 PHE A CA 1
ATOM 565 C C . PHE A 1 71 ? -1.405 -13.244 7.112 1.00 98.19 71 PHE A C 1
ATOM 567 O O . PHE A 1 71 ? -0.601 -14.049 6.652 1.00 98.19 71 PHE A O 1
ATOM 574 N N . GLY A 1 72 ? -1.312 -12.806 8.370 1.00 98.06 72 GLY A N 1
ATOM 575 C CA . GLY A 1 72 ? -0.243 -13.224 9.281 1.00 98.06 72 GLY A CA 1
ATOM 576 C C . GLY A 1 72 ? 1.129 -12.615 8.976 1.00 98.06 72 GLY A C 1
ATOM 577 O O . GLY A 1 72 ? 2.125 -13.072 9.531 1.00 98.06 72 GLY A O 1
ATOM 578 N N . CYS A 1 73 ? 1.211 -11.602 8.106 1.00 97.06 73 CYS A N 1
ATOM 579 C CA . CYS A 1 73 ? 2.468 -10.952 7.735 1.00 97.06 73 CYS A CA 1
ATOM 580 C C . CYS A 1 73 ? 2.303 -9.443 7.489 1.00 97.06 73 CYS A C 1
ATOM 582 O O . CYS A 1 73 ? 1.190 -8.914 7.425 1.00 97.06 73 CYS A O 1
ATOM 584 N N . SER A 1 74 ? 3.431 -8.737 7.374 1.00 97.69 74 SER A N 1
ATOM 585 C CA . SER A 1 74 ? 3.458 -7.291 7.127 1.00 97.69 74 SER A CA 1
ATOM 586 C C . SER A 1 74 ? 2.984 -6.942 5.706 1.00 97.69 74 SER A C 1
ATOM 588 O O . SER A 1 74 ? 3.009 -7.801 4.820 1.00 97.69 74 SER A O 1
ATOM 590 N N . PRO A 1 75 ? 2.627 -5.675 5.427 1.00 97.19 75 PRO A N 1
ATOM 591 C CA . PRO A 1 75 ? 2.223 -5.251 4.086 1.00 97.19 75 PRO A CA 1
ATOM 592 C C . PRO A 1 75 ? 3.304 -5.504 3.026 1.00 97.19 75 PRO A C 1
ATOM 594 O O . PRO A 1 75 ? 2.988 -5.763 1.864 1.00 97.19 75 PRO A O 1
ATOM 597 N N . LEU A 1 76 ? 4.581 -5.459 3.425 1.00 96.06 76 LEU A N 1
ATOM 598 C CA . LEU A 1 76 ? 5.714 -5.839 2.579 1.00 96.06 76 LEU A CA 1
ATOM 599 C C . LEU A 1 76 ? 5.708 -7.336 2.255 1.00 96.06 76 LEU A C 1
ATOM 601 O O . LEU A 1 76 ? 5.856 -7.694 1.090 1.00 96.06 76 LEU A O 1
ATOM 605 N N . GLY A 1 77 ? 5.471 -8.195 3.250 1.00 96.94 77 GLY A N 1
ATOM 606 C CA . GLY A 1 77 ? 5.316 -9.636 3.034 1.00 96.94 77 GLY A CA 1
ATOM 607 C C . GLY A 1 77 ? 4.150 -9.942 2.094 1.00 96.94 77 GLY A C 1
ATOM 608 O O . GLY A 1 77 ? 4.315 -10.657 1.112 1.00 96.94 77 GLY A O 1
ATOM 609 N N . VAL A 1 78 ? 2.995 -9.301 2.301 1.00 97.62 78 VAL A N 1
ATOM 610 C CA . VAL A 1 78 ? 1.845 -9.421 1.387 1.00 97.62 78 VAL A CA 1
ATOM 611 C C . VAL A 1 78 ? 2.219 -8.989 -0.035 1.00 97.62 78 VAL A C 1
ATOM 613 O O . VAL A 1 78 ? 1.880 -9.675 -1.000 1.00 97.62 78 VAL A O 1
ATOM 616 N N . ASN A 1 79 ? 2.934 -7.870 -0.184 1.00 97.31 79 ASN A N 1
ATOM 617 C CA . ASN A 1 79 ? 3.386 -7.375 -1.484 1.00 97.31 79 ASN A CA 1
ATOM 618 C C . ASN A 1 79 ? 4.300 -8.367 -2.205 1.00 97.31 79 ASN A C 1
ATOM 620 O O . ASN A 1 79 ? 4.150 -8.551 -3.414 1.00 97.31 79 ASN A O 1
ATOM 624 N N . ASP A 1 80 ? 5.221 -8.988 -1.473 1.00 95.88 80 ASP A N 1
ATOM 625 C CA . ASP A 1 80 ? 6.280 -9.814 -2.046 1.00 95.88 80 ASP A CA 1
ATOM 626 C C . ASP A 1 80 ? 5.900 -11.290 -2.194 1.00 95.88 80 ASP A C 1
ATOM 628 O O . ASP A 1 80 ? 6.447 -11.953 -3.072 1.00 95.88 80 ASP A O 1
ATOM 632 N N . GLU A 1 81 ? 4.938 -11.793 -1.422 1.00 96.81 81 GLU A N 1
ATOM 633 C CA . GLU A 1 81 ? 4.566 -13.214 -1.419 1.00 96.81 81 GLU A CA 1
ATOM 634 C C . GLU A 1 81 ? 3.171 -13.474 -1.997 1.00 96.81 81 GLU A C 1
ATOM 636 O O . GLU A 1 81 ? 2.951 -14.493 -2.651 1.00 96.81 81 GLU A O 1
ATOM 641 N N . LEU A 1 82 ? 2.222 -12.557 -1.783 1.00 97.31 82 LEU A N 1
ATOM 642 C CA . LEU A 1 82 ? 0.806 -12.765 -2.121 1.00 97.31 82 LEU A CA 1
ATOM 643 C C . LEU A 1 82 ? 0.345 -11.923 -3.319 1.00 97.31 82 LEU A C 1
ATOM 645 O O . LEU A 1 82 ? -0.654 -12.235 -3.970 1.00 97.31 82 LEU A O 1
ATOM 649 N N . GLY A 1 83 ? 1.090 -10.864 -3.637 1.00 96.06 83 GLY A N 1
ATOM 650 C CA . GLY A 1 83 ? 0.926 -10.066 -4.843 1.00 96.06 83 GLY A CA 1
ATOM 651 C C . GLY A 1 83 ? -0.162 -8.992 -4.769 1.00 96.06 83 GLY A C 1
ATOM 652 O O . GLY A 1 83 ? -0.771 -8.704 -3.737 1.00 96.06 83 GLY A O 1
ATOM 653 N N . HIS A 1 84 ? -0.390 -8.353 -5.918 1.00 97.06 84 HIS A N 1
ATOM 654 C CA . HIS A 1 84 ? -1.121 -7.086 -6.023 1.00 97.06 84 HIS A CA 1
ATOM 655 C C . HIS A 1 84 ? -2.541 -7.114 -5.446 1.00 97.06 84 HIS A C 1
ATOM 657 O O . HIS A 1 84 ? -2.928 -6.199 -4.723 1.00 97.06 84 HIS A O 1
ATOM 663 N N . ALA A 1 85 ? -3.313 -8.163 -5.737 1.00 97.81 85 ALA A N 1
ATOM 664 C CA . ALA A 1 85 ? -4.694 -8.271 -5.267 1.00 97.81 85 ALA A CA 1
ATOM 665 C C . ALA A 1 85 ? -4.780 -8.364 -3.734 1.00 97.81 85 ALA A C 1
ATOM 667 O O . ALA A 1 85 ? -5.665 -7.757 -3.132 1.00 97.81 85 ALA A O 1
ATOM 668 N N . ALA A 1 86 ? -3.842 -9.074 -3.099 1.00 98.25 86 ALA A N 1
ATOM 669 C CA . ALA A 1 86 ? -3.781 -9.180 -1.646 1.00 98.25 86 ALA A CA 1
ATOM 670 C C . ALA A 1 86 ? -3.412 -7.833 -1.005 1.00 98.25 86 ALA A C 1
ATOM 672 O O . ALA A 1 86 ? -4.062 -7.424 -0.046 1.00 98.25 86 ALA A O 1
ATOM 673 N N . VAL A 1 87 ? -2.466 -7.088 -1.594 1.00 98.06 87 VAL A N 1
ATOM 674 C CA . VAL A 1 87 ? -2.137 -5.718 -1.154 1.00 98.06 87 VAL A CA 1
ATOM 675 C C . VAL A 1 87 ? -3.365 -4.810 -1.210 1.00 98.06 87 VAL A C 1
ATOM 677 O O . VAL A 1 87 ? -3.640 -4.090 -0.253 1.00 98.06 87 VAL A O 1
ATOM 680 N N . LEU A 1 88 ? -4.131 -4.844 -2.307 1.00 98.38 88 LEU A N 1
ATOM 681 C CA . LEU A 1 88 ? -5.349 -4.037 -2.413 1.00 98.38 88 LEU A CA 1
ATOM 682 C C . LEU A 1 88 ? -6.387 -4.434 -1.365 1.00 98.38 88 LEU A C 1
ATOM 684 O O . LEU A 1 88 ? -6.985 -3.548 -0.768 1.00 98.38 88 LEU A O 1
ATOM 688 N N . ARG A 1 89 ? -6.536 -5.730 -1.074 1.00 98.56 89 ARG A N 1
ATOM 689 C CA . ARG A 1 89 ? -7.437 -6.206 -0.019 1.00 98.56 89 ARG A CA 1
ATOM 690 C C . ARG A 1 89 ? -7.041 -5.695 1.369 1.00 98.56 89 ARG A C 1
ATOM 692 O O . ARG A 1 89 ? -7.929 -5.319 2.126 1.00 98.56 89 ARG A O 1
ATOM 699 N N . VAL A 1 90 ? -5.744 -5.652 1.694 1.00 98.62 90 VAL A N 1
ATOM 700 C CA . VAL A 1 90 ? -5.265 -5.045 2.952 1.00 98.62 90 VAL A CA 1
ATOM 701 C C . VAL A 1 90 ? -5.646 -3.566 3.010 1.00 98.62 90 VAL A C 1
ATOM 703 O O . VAL A 1 90 ? -6.205 -3.120 4.006 1.00 98.62 90 VAL A O 1
ATOM 706 N N . LEU A 1 91 ? -5.371 -2.808 1.943 1.00 98.44 91 LEU A N 1
ATOM 707 C CA . LEU A 1 91 ? -5.657 -1.371 1.904 1.00 98.44 91 LEU A CA 1
ATOM 708 C C . LEU A 1 91 ? -7.160 -1.072 1.954 1.00 98.44 91 LEU A C 1
ATOM 710 O O . LEU A 1 91 ? -7.562 -0.150 2.653 1.00 98.44 91 LEU A O 1
ATOM 714 N N . ASP A 1 92 ? -7.981 -1.850 1.247 1.00 98.50 92 ASP A N 1
ATOM 715 C CA . ASP A 1 92 ? -9.440 -1.710 1.247 1.00 98.50 92 ASP A CA 1
ATOM 716 C C . ASP A 1 92 ? -10.018 -1.964 2.648 1.00 98.50 92 ASP A C 1
ATOM 718 O O . ASP A 1 92 ? -10.865 -1.204 3.119 1.00 98.50 92 ASP A O 1
ATOM 722 N N . GLU A 1 93 ? -9.534 -2.999 3.339 1.00 98.56 93 GLU A N 1
ATOM 723 C CA . GLU A 1 93 ? -9.981 -3.323 4.695 1.00 98.56 93 GLU A CA 1
ATOM 724 C C . GLU A 1 93 ? -9.511 -2.284 5.723 1.00 98.56 93 GLU A C 1
ATOM 726 O O . GLU A 1 93 ? -10.295 -1.865 6.573 1.00 98.56 93 GLU A O 1
ATOM 731 N N . ALA A 1 94 ? -8.267 -1.815 5.619 1.00 98.00 94 ALA A N 1
ATOM 732 C CA . ALA A 1 94 ? -7.745 -0.746 6.466 1.00 98.00 94 ALA A CA 1
ATOM 733 C C . ALA A 1 94 ? -8.522 0.567 6.264 1.00 98.00 94 ALA A C 1
ATOM 735 O O . ALA A 1 94 ? -8.932 1.211 7.226 1.00 98.00 94 ALA A O 1
ATOM 736 N N . GLU A 1 95 ? -8.809 0.941 5.013 1.00 97.69 95 GLU A N 1
ATOM 737 C CA . GLU A 1 95 ? -9.623 2.120 4.704 1.00 97.69 95 GLU A CA 1
ATOM 738 C C . GLU A 1 95 ? -11.046 1.990 5.270 1.00 97.69 95 GLU A C 1
ATOM 740 O O . GLU A 1 95 ? -11.590 2.962 5.797 1.00 97.69 95 GLU A O 1
ATOM 745 N N . ARG A 1 96 ? -11.659 0.802 5.173 1.00 97.75 96 ARG A N 1
ATOM 746 C CA . ARG A 1 96 ? -12.994 0.529 5.722 1.00 97.75 96 ARG A CA 1
ATOM 747 C C . ARG A 1 96 ? -13.019 0.706 7.242 1.00 97.75 96 ARG A C 1
ATOM 749 O O . ARG A 1 96 ? -13.872 1.434 7.740 1.00 97.75 96 ARG A O 1
ATOM 756 N N . ARG A 1 97 ? -12.075 0.095 7.964 1.00 96.94 97 ARG A N 1
ATOM 757 C CA . ARG A 1 97 ? -11.993 0.190 9.432 1.00 96.94 97 ARG A CA 1
ATOM 758 C C . ARG A 1 97 ? -11.729 1.610 9.906 1.00 96.94 97 ARG A C 1
ATOM 760 O O . ARG A 1 97 ? -12.413 2.073 10.808 1.00 96.94 97 ARG A O 1
ATOM 767 N N . ALA A 1 98 ? -10.824 2.333 9.249 1.00 95.69 98 ALA A N 1
ATOM 768 C CA . ALA A 1 98 ? -10.563 3.734 9.565 1.00 95.69 98 ALA A CA 1
ATOM 769 C C . ALA A 1 98 ? -11.827 4.613 9.464 1.00 95.69 98 ALA A C 1
ATOM 771 O O . ALA A 1 98 ? -12.023 5.509 10.279 1.00 95.69 98 ALA A O 1
ATOM 772 N N . LYS A 1 99 ? -12.715 4.339 8.496 1.00 94.81 99 LYS A N 1
ATOM 773 C CA . LYS A 1 99 ? -14.003 5.047 8.369 1.00 94.81 99 LYS A CA 1
ATOM 774 C C . LYS A 1 99 ? -15.000 4.693 9.474 1.00 94.81 99 LYS A C 1
ATOM 776 O O . LYS A 1 99 ? -15.822 5.533 9.822 1.00 94.81 99 LYS A O 1
ATOM 781 N N . GLU A 1 100 ? -14.963 3.465 9.983 1.00 93.38 100 GLU A N 1
ATOM 782 C CA . GLU A 1 100 ? -15.875 2.977 11.028 1.00 93.38 100 GLU A CA 1
ATOM 783 C C . GLU A 1 100 ? -15.430 3.377 12.437 1.00 93.38 100 GLU A C 1
ATOM 785 O O . GLU A 1 100 ? -16.272 3.692 13.273 1.00 93.38 100 GLU A O 1
ATOM 790 N N . GLU A 1 101 ? -14.119 3.389 12.690 1.00 86.56 101 GLU A N 1
ATOM 791 C CA . GLU A 1 101 ? -13.520 3.758 13.979 1.00 86.56 101 GLU A CA 1
ATOM 792 C C . GLU A 1 101 ? -13.601 5.273 14.253 1.00 86.56 101 GLU A C 1
ATOM 794 O O . GLU A 1 101 ? -13.531 5.674 15.410 1.00 86.56 101 GLU A O 1
ATOM 799 N N . GLY A 1 102 ? -13.821 6.094 13.215 1.00 68.50 102 GLY A N 1
ATOM 800 C CA . GLY A 1 102 ? -13.942 7.548 13.317 1.00 68.50 102 GLY A CA 1
ATOM 801 C C . GLY A 1 102 ? -12.621 8.200 13.714 1.00 68.50 102 GLY A C 1
ATO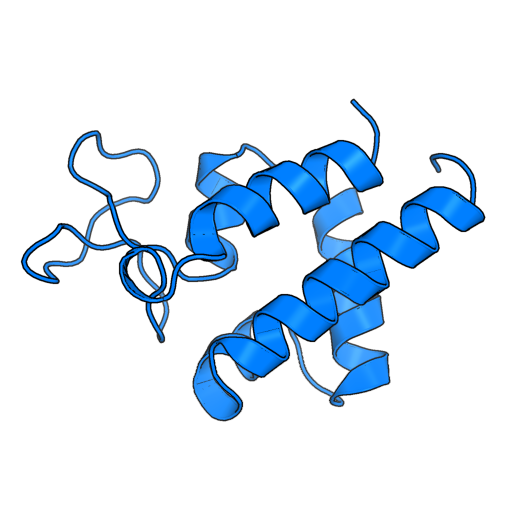M 802 O O . GLY A 1 102 ? -12.424 8.452 14.891 1.00 68.50 102 GLY A O 1
ATOM 803 N N . ASP A 1 103 ? -11.750 8.446 12.724 1.00 61.84 103 ASP A N 1
ATOM 804 C CA . ASP A 1 103 ? -10.476 9.188 12.800 1.00 61.84 103 ASP A CA 1
ATOM 805 C C . ASP A 1 103 ? -9.847 9.283 14.200 1.00 61.84 103 ASP A C 1
ATOM 807 O O . ASP A 1 103 ? -10.122 10.219 14.952 1.00 61.84 103 ASP A O 1
ATOM 811 N N . VAL A 1 104 ? -8.997 8.296 14.512 1.00 51.91 104 VAL A N 1
ATOM 812 C CA . VAL A 1 104 ? -8.130 8.257 15.706 1.00 51.91 104 VAL A CA 1
ATOM 813 C C . VAL A 1 104 ? -7.321 9.545 15.854 1.00 51.91 104 VAL A C 1
ATOM 815 O O . VAL A 1 104 ? -6.752 9.992 14.830 1.00 51.91 104 VAL A O 1
#